Protein AF-A0A2A5GTE0-F1 (afdb_monomer_lite)

pLDDT: mean 78.15, std 17.29, range [40.12, 95.12]

Foldseek 3Di:
DPPPPPDPPPQWDWWWKQQPLWIKIFTAHNVGDTPWIWTQPLVVLRTDIDRVVVVSCVPPPSIDTDDPVVSVVSSVVSNVVVVVVVVVVPDPDD

Radius of gyration: 17.52 Å; chains: 1; bounding box: 32×33×71 Å

Sequence (94 aa):
MIVDNRNKEDSAGYEYYNLRGYPVRTVLDDDGYFISADALNSETGELCRDVTMMSQVTTDPLCDKISKDEFYTLCEDLVDKKKEHNSNLDSPGM

Secondary structure (DSSP, 8-state):
-------SSSS--EEEEEETTEEEEEEE-TTS-EEEEEE--TTTTS-EE-THHHHHHHH-TTEEEE-HHHHHHHHHHHHHHHHHHHHTS-----

Structure (mmCIF, N/CA/C/O backbone):
data_AF-A0A2A5GTE0-F1
#
_entry.id   AF-A0A2A5GTE0-F1
#
loop_
_atom_site.group_PDB
_atom_site.id
_atom_site.type_symbol
_atom_site.label_atom_id
_atom_site.label_alt_id
_atom_site.label_comp_id
_atom_site.label_asym_id
_atom_site.label_entity_id
_atom_site.label_seq_id
_atom_site.pdbx_PDB_ins_code
_atom_site.Cartn_x
_atom_site.Cartn_y
_atom_site.Cartn_z
_atom_site.occupancy
_atom_site.B_iso_or_equiv
_atom_site.auth_seq_id
_atom_site.auth_comp_id
_atom_site.auth_asym_id
_atom_site.auth_atom_id
_atom_site.pdbx_PDB_model_num
ATOM 1 N N . MET A 1 1 ? 5.920 20.243 -35.368 1.00 40.12 1 MET A N 1
ATOM 2 C CA . MET A 1 1 ? 5.780 19.182 -34.352 1.00 40.12 1 MET A CA 1
ATOM 3 C C . MET A 1 1 ? 5.535 19.878 -33.030 1.00 40.12 1 MET A C 1
ATOM 5 O O . MET A 1 1 ? 6.455 20.489 -32.508 1.00 40.12 1 MET A O 1
ATOM 9 N N . ILE A 1 2 ? 4.284 19.921 -32.578 1.00 41.25 2 ILE A N 1
ATOM 10 C CA . ILE A 1 2 ? 3.963 20.409 -31.235 1.00 41.25 2 ILE A CA 1
ATOM 11 C C . ILE A 1 2 ? 4.133 19.191 -30.337 1.00 41.25 2 ILE A C 1
ATOM 13 O O . ILE A 1 2 ? 3.433 18.199 -30.518 1.00 41.25 2 ILE A O 1
ATOM 17 N N . VAL A 1 3 ? 5.136 19.231 -29.467 1.00 46.03 3 VAL A N 1
ATOM 18 C CA . VAL A 1 3 ? 5.317 18.212 -28.436 1.00 46.03 3 VAL A CA 1
ATOM 19 C C . VAL A 1 3 ? 4.285 18.551 -27.367 1.00 46.03 3 VAL A C 1
ATOM 21 O O . VAL A 1 3 ? 4.418 19.564 -26.680 1.00 46.03 3 VAL A O 1
ATOM 24 N N . ASP A 1 4 ? 3.189 17.794 -27.332 1.00 45.50 4 ASP A N 1
ATOM 25 C CA . ASP A 1 4 ? 2.152 17.936 -26.311 1.00 45.50 4 ASP A CA 1
ATOM 26 C C . ASP A 1 4 ? 2.800 17.592 -24.963 1.00 45.50 4 ASP A C 1
ATOM 28 O O . ASP A 1 4 ? 3.175 16.454 -24.702 1.00 45.50 4 ASP A O 1
ATOM 32 N N . ASN A 1 5 ? 3.041 18.618 -24.149 1.00 48.38 5 ASN A N 1
ATOM 33 C CA . ASN A 1 5 ? 3.773 18.521 -22.886 1.00 48.38 5 ASN A CA 1
ATOM 34 C C . ASN A 1 5 ? 2.803 18.367 -21.701 1.00 48.38 5 ASN A C 1
ATOM 36 O O . ASN A 1 5 ? 2.993 18.963 -20.641 1.00 48.38 5 ASN A O 1
ATOM 40 N N . ARG A 1 6 ? 1.723 17.610 -21.915 1.00 48.62 6 ARG A N 1
ATOM 41 C CA . ARG A 1 6 ? 0.685 17.279 -20.934 1.00 48.62 6 ARG A CA 1
ATOM 42 C C . ARG A 1 6 ? 0.677 15.755 -20.792 1.00 48.62 6 ARG A C 1
ATOM 44 O O . ARG A 1 6 ? 0.660 15.082 -21.812 1.00 48.62 6 ARG A O 1
ATOM 51 N N . ASN A 1 7 ? 0.718 15.248 -19.558 1.00 43.00 7 ASN A N 1
ATOM 52 C CA . ASN A 1 7 ? 0.752 13.823 -19.164 1.00 43.00 7 ASN A CA 1
ATOM 53 C C . ASN A 1 7 ? 2.138 13.199 -18.912 1.00 43.00 7 ASN A C 1
ATOM 55 O O . ASN A 1 7 ? 2.409 12.080 -19.330 1.00 43.00 7 ASN A O 1
ATOM 59 N N . LYS A 1 8 ? 3.003 13.867 -18.138 1.00 43.75 8 LYS A N 1
ATOM 60 C CA . LYS A 1 8 ? 4.099 13.174 -17.422 1.00 43.75 8 LYS A CA 1
ATOM 61 C C . LYS A 1 8 ? 3.730 12.753 -15.990 1.00 43.75 8 LYS A C 1
ATOM 63 O O . LYS A 1 8 ? 4.615 12.472 -15.195 1.00 43.75 8 LYS A O 1
ATOM 68 N N . GLU A 1 9 ? 2.438 12.704 -15.668 1.00 48.50 9 GLU A N 1
ATOM 69 C CA . GLU A 1 9 ? 1.928 12.110 -14.420 1.00 48.50 9 GLU A CA 1
ATOM 70 C C . GLU A 1 9 ? 1.225 10.756 -14.640 1.00 48.50 9 GLU A C 1
ATOM 72 O O . GLU A 1 9 ? 0.879 10.102 -13.666 1.00 48.50 9 GLU A O 1
ATOM 77 N N . ASP A 1 10 ? 1.077 10.284 -15.888 1.00 46.12 10 ASP A N 1
ATOM 78 C CA . ASP A 1 10 ? 0.421 8.997 -16.198 1.00 46.12 10 ASP A CA 1
ATOM 79 C C . ASP A 1 10 ? 1.380 7.799 -16.328 1.00 46.12 10 ASP A C 1
ATOM 81 O O . ASP A 1 10 ? 0.915 6.674 -16.502 1.00 46.12 10 ASP A O 1
ATOM 85 N N . SER A 1 11 ? 2.702 7.995 -16.262 1.00 49.97 11 SER A N 1
ATOM 86 C CA . SER A 1 11 ? 3.649 6.869 -16.371 1.00 49.97 11 SER A CA 1
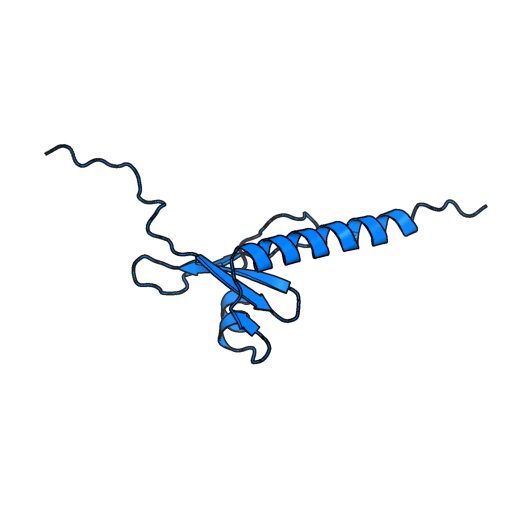ATOM 87 C C . SER A 1 11 ? 3.981 6.202 -15.034 1.00 49.97 11 SER A C 1
ATOM 89 O O . SER A 1 11 ? 4.426 5.057 -15.026 1.00 49.97 11 SER A O 1
ATOM 91 N N . ALA A 1 12 ? 3.740 6.874 -13.903 1.00 58.94 12 ALA A N 1
ATOM 92 C CA . ALA A 1 12 ? 3.993 6.286 -12.593 1.00 58.94 12 ALA A CA 1
ATOM 93 C C . ALA A 1 12 ? 2.868 5.304 -12.241 1.00 58.94 12 ALA A C 1
ATOM 95 O O . ALA A 1 12 ? 1.773 5.696 -11.831 1.00 58.94 12 ALA A O 1
ATOM 96 N N . GLY A 1 13 ? 3.131 4.012 -12.428 1.00 84.06 13 GLY A N 1
ATOM 97 C CA . GLY A 1 13 ? 2.221 2.956 -11.999 1.00 84.06 13 GLY A CA 1
ATOM 98 C C . GLY A 1 13 ? 2.075 2.938 -10.476 1.00 84.06 13 GLY A C 1
ATOM 99 O O . GLY A 1 13 ? 3.020 3.224 -9.743 1.00 84.06 13 GLY A O 1
ATOM 100 N N . TYR A 1 14 ? 0.892 2.572 -9.988 1.00 90.00 14 TYR A N 1
ATOM 101 C CA . TYR A 1 14 ? 0.693 2.263 -8.574 1.00 90.00 14 TYR A CA 1
ATOM 102 C C . TYR A 1 14 ? 0.463 0.771 -8.397 1.00 90.00 14 TYR A C 1
ATOM 104 O O . TYR A 1 14 ? -0.311 0.167 -9.142 1.00 90.00 14 TYR A O 1
ATOM 112 N N . GLU A 1 15 ? 1.068 0.205 -7.360 1.00 92.88 15 GLU A N 1
ATOM 113 C CA . GLU A 1 15 ? 0.684 -1.106 -6.847 1.00 92.88 15 GLU A CA 1
ATOM 114 C C . GLU A 1 15 ? 0.215 -0.979 -5.402 1.00 92.88 15 GLU A C 1
ATOM 116 O O . GLU A 1 15 ? 0.592 -0.060 -4.675 1.00 92.88 15 GLU A O 1
ATOM 121 N N . TYR A 1 16 ? -0.669 -1.885 -5.002 1.00 93.62 16 TYR A N 1
ATOM 122 C CA . TYR A 1 16 ? -1.362 -1.817 -3.726 1.00 93.62 16 TYR A CA 1
ATOM 123 C C . TYR A 1 16 ? -1.089 -3.089 -2.941 1.00 93.62 16 TYR A C 1
ATOM 125 O O . TYR A 1 16 ? -1.127 -4.194 -3.488 1.00 93.62 16 TYR A O 1
ATOM 133 N N . TYR A 1 17 ? -0.812 -2.920 -1.656 1.00 94.44 17 TYR A N 1
ATOM 134 C CA . TYR A 1 17 ? -0.403 -3.989 -0.766 1.00 94.44 17 TYR A CA 1
ATOM 135 C C . TYR A 1 17 ? -1.116 -3.890 0.574 1.00 94.44 17 TYR A C 1
ATOM 137 O O . TYR A 1 17 ? -1.388 -2.801 1.085 1.00 94.44 17 TYR A O 1
ATOM 145 N N . ASN A 1 18 ? -1.374 -5.053 1.154 1.00 94.06 18 ASN A N 1
ATOM 146 C CA . ASN A 1 18 ? -1.773 -5.215 2.535 1.00 94.06 18 ASN A CA 1
ATOM 147 C C . ASN A 1 18 ? -0.564 -5.704 3.334 1.00 94.06 18 ASN A C 1
ATOM 149 O O . ASN A 1 18 ? -0.141 -6.850 3.197 1.00 94.06 18 ASN A O 1
ATOM 153 N N . LEU A 1 19 ? -0.009 -4.841 4.179 1.00 92.25 19 LEU A N 1
ATOM 154 C CA . LEU A 1 19 ? 1.061 -5.185 5.105 1.00 92.25 19 LEU A CA 1
ATOM 155 C C . LEU A 1 19 ? 0.455 -5.445 6.488 1.00 92.25 19 LEU A C 1
ATOM 157 O O . LEU A 1 19 ? 0.281 -4.523 7.282 1.00 92.25 19 LEU A O 1
ATOM 161 N N . ARG A 1 20 ? 0.107 -6.706 6.780 1.00 89.19 20 ARG A N 1
ATOM 162 C CA . ARG A 1 20 ? -0.452 -7.138 8.083 1.00 89.19 20 ARG A CA 1
ATOM 163 C C . ARG A 1 20 ? -1.697 -6.358 8.539 1.00 89.19 20 ARG A C 1
ATOM 165 O O . ARG A 1 20 ? -1.850 -6.041 9.718 1.00 89.19 20 ARG A O 1
ATOM 172 N N . GLY A 1 21 ? -2.592 -6.050 7.610 1.00 88.31 21 GLY A N 1
ATOM 173 C CA . GLY A 1 21 ? -3.788 -5.237 7.843 1.00 88.31 21 GLY A CA 1
ATOM 174 C C . GLY A 1 21 ? -3.571 -3.739 7.623 1.00 88.31 21 GLY A C 1
ATOM 175 O O . GLY A 1 21 ? -4.506 -2.969 7.831 1.00 88.31 21 GLY A O 1
ATOM 176 N N . TYR A 1 22 ? -2.369 -3.317 7.218 1.00 89.06 22 TYR A N 1
ATOM 177 C CA . TYR A 1 22 ? -2.053 -1.926 6.923 1.00 89.06 22 TYR A CA 1
ATOM 178 C C . TYR A 1 22 ? -1.989 -1.681 5.407 1.00 89.06 22 TYR A C 1
ATOM 180 O O . TYR A 1 22 ? -1.188 -2.325 4.723 1.00 89.06 22 TYR A O 1
ATOM 188 N N . 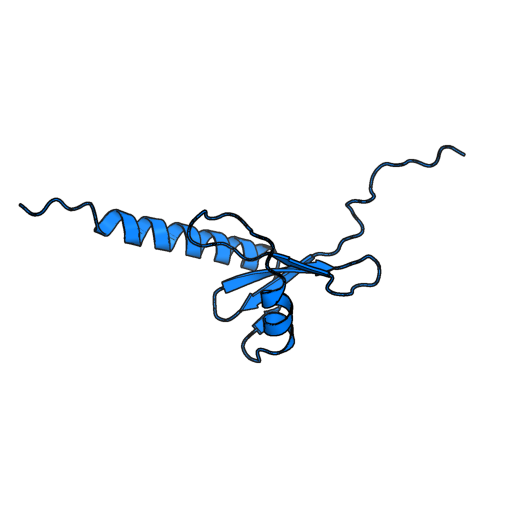PRO A 1 23 ? -2.807 -0.769 4.855 1.00 92.88 23 PRO A N 1
ATOM 189 C CA . PRO A 1 23 ? -2.811 -0.478 3.431 1.00 92.88 23 PRO A CA 1
ATOM 190 C C . PRO A 1 23 ? -1.577 0.343 3.046 1.00 92.88 23 PRO A C 1
ATOM 192 O O . PRO A 1 23 ? -1.303 1.405 3.614 1.00 92.88 23 PRO A O 1
ATOM 195 N N . VAL A 1 24 ? -0.846 -0.146 2.046 1.00 93.31 24 VAL A N 1
ATOM 196 C CA . VAL A 1 24 ? 0.341 0.500 1.477 1.00 93.31 24 VAL A CA 1
ATOM 197 C C . VAL A 1 24 ? 0.169 0.612 -0.034 1.00 93.31 24 VAL A C 1
ATOM 199 O O . VAL A 1 24 ? -0.221 -0.344 -0.701 1.00 93.31 24 VAL A O 1
ATOM 202 N N . ARG A 1 25 ? 0.471 1.785 -0.588 1.00 93.88 25 ARG A N 1
ATOM 203 C CA . ARG A 1 25 ? 0.518 2.026 -2.033 1.00 93.88 25 ARG A CA 1
ATOM 204 C C . ARG A 1 25 ? 1.961 2.272 -2.437 1.00 93.88 25 ARG A C 1
ATOM 206 O O . ARG A 1 25 ? 2.564 3.226 -1.964 1.00 93.88 25 ARG A O 1
ATOM 213 N N . THR A 1 26 ? 2.518 1.464 -3.323 1.00 92.25 26 THR A N 1
ATOM 214 C CA . THR A 1 26 ? 3.834 1.739 -3.902 1.00 92.25 26 THR A CA 1
ATOM 215 C C . THR A 1 26 ? 3.694 2.583 -5.162 1.00 92.25 26 THR A C 1
ATOM 217 O O . THR A 1 26 ? 2.698 2.504 -5.883 1.00 92.25 26 THR A O 1
ATOM 220 N N . VAL A 1 27 ? 4.695 3.422 -5.405 1.00 89.75 27 VAL A N 1
ATOM 221 C CA . VAL A 1 27 ? 4.835 4.218 -6.623 1.00 89.75 27 VAL A CA 1
ATOM 222 C C . VAL A 1 27 ? 5.946 3.594 -7.448 1.00 89.75 27 VAL A C 1
ATOM 224 O O . VAL A 1 27 ? 7.050 3.379 -6.934 1.00 89.75 27 VAL A O 1
ATOM 227 N N . LEU A 1 28 ? 5.636 3.310 -8.705 1.00 87.75 28 LEU A N 1
ATOM 228 C CA . LEU A 1 28 ? 6.552 2.767 -9.693 1.00 87.75 28 LEU A CA 1
ATOM 229 C C . LEU A 1 28 ? 7.093 3.884 -10.586 1.00 87.75 28 LEU A C 1
ATOM 231 O O . LEU A 1 28 ? 6.394 4.867 -10.841 1.00 87.75 28 LEU A O 1
ATOM 235 N N . ASP A 1 29 ? 8.325 3.733 -11.062 1.00 86.00 29 ASP A N 1
ATOM 236 C CA . ASP A 1 29 ? 8.805 4.488 -12.218 1.00 86.00 29 ASP A CA 1
ATOM 237 C C . ASP A 1 29 ? 8.305 3.885 -13.542 1.00 86.00 29 ASP A C 1
ATOM 239 O O . ASP A 1 29 ? 7.601 2.872 -13.573 1.00 86.00 29 ASP A O 1
ATOM 243 N N . ASP A 1 30 ? 8.687 4.529 -14.644 1.00 83.75 30 ASP A N 1
ATOM 244 C CA . ASP A 1 30 ? 8.313 4.151 -16.010 1.00 83.75 30 ASP A CA 1
ATOM 245 C C . ASP A 1 30 ? 8.826 2.750 -16.411 1.00 83.75 30 ASP A C 1
ATOM 247 O O . ASP A 1 30 ? 8.291 2.141 -17.339 1.00 83.75 30 ASP A O 1
ATOM 251 N N . ASP A 1 31 ? 9.843 2.232 -15.714 1.00 84.44 31 ASP A N 1
ATOM 252 C CA . ASP A 1 31 ? 10.430 0.907 -15.929 1.00 84.44 31 ASP A CA 1
ATOM 253 C C . ASP A 1 31 ? 9.813 -0.165 -15.002 1.00 84.44 31 ASP A C 1
ATOM 255 O O . ASP A 1 31 ? 10.140 -1.351 -15.107 1.00 84.44 31 ASP A O 1
ATOM 259 N N . GLY A 1 32 ? 8.894 0.226 -14.111 1.00 80.81 32 GLY A N 1
ATOM 260 C CA . GLY A 1 32 ? 8.226 -0.662 -13.162 1.00 80.81 32 GLY A CA 1
ATOM 261 C C . GLY A 1 32 ? 9.019 -0.927 -11.879 1.00 80.81 32 GLY A C 1
ATOM 262 O O . GLY A 1 32 ? 8.721 -1.896 -11.177 1.00 80.81 32 GLY A O 1
ATOM 263 N N . TYR A 1 33 ? 10.015 -0.103 -11.543 1.00 83.94 33 TYR A N 1
ATOM 264 C CA . TYR A 1 33 ? 10.736 -0.201 -10.274 1.00 83.94 33 TYR A CA 1
ATOM 265 C C . TYR A 1 33 ? 10.064 0.618 -9.175 1.00 83.94 33 TYR A C 1
ATOM 267 O O . TYR A 1 33 ? 9.624 1.746 -9.386 1.00 83.94 33 TYR A O 1
ATOM 275 N N . PHE A 1 34 ? 10.049 0.075 -7.956 1.00 86.12 34 PHE A N 1
ATOM 276 C CA . PHE A 1 34 ? 9.571 0.804 -6.785 1.00 86.12 34 PHE A CA 1
ATOM 277 C C . PHE A 1 34 ? 10.486 1.994 -6.479 1.00 86.12 34 PHE A C 1
ATOM 279 O O . PHE A 1 34 ? 11.658 1.815 -6.146 1.00 86.12 34 PHE A O 1
ATOM 286 N N . ILE A 1 35 ? 9.925 3.203 -6.508 1.00 87.00 35 ILE A N 1
ATOM 287 C CA . ILE A 1 35 ? 10.643 4.443 -6.173 1.00 87.00 35 ILE A CA 1
ATOM 288 C C . ILE A 1 35 ? 10.229 5.028 -4.823 1.00 87.00 35 ILE A C 1
ATOM 290 O O . ILE A 1 35 ? 11.005 5.736 -4.183 1.00 87.00 35 ILE A O 1
ATOM 294 N N . SER A 1 36 ? 9.002 4.757 -4.378 1.00 88.88 36 SER A N 1
ATOM 295 C CA . SER A 1 36 ? 8.510 5.163 -3.060 1.00 88.88 36 SER A CA 1
ATOM 296 C C . SER A 1 36 ? 7.317 4.310 -2.640 1.00 88.88 36 SER A C 1
ATOM 298 O O . SER A 1 36 ? 6.735 3.599 -3.460 1.00 88.88 36 SER A O 1
ATOM 300 N N . ALA A 1 37 ? 6.939 4.399 -1.371 1.00 91.12 37 ALA A N 1
ATOM 301 C CA . ALA A 1 37 ? 5.671 3.892 -0.875 1.00 91.12 37 ALA A CA 1
ATOM 302 C C . ALA A 1 37 ? 4.955 4.995 -0.095 1.00 91.12 37 ALA A C 1
ATOM 304 O O . ALA A 1 37 ? 5.603 5.826 0.538 1.00 91.12 37 ALA A O 1
ATOM 305 N N . ASP A 1 38 ? 3.631 4.991 -0.155 1.00 91.00 38 ASP A N 1
ATOM 306 C CA . ASP A 1 38 ? 2.747 5.805 0.659 1.00 91.00 38 ASP A CA 1
ATOM 307 C C . ASP A 1 38 ? 1.949 4.878 1.576 1.00 91.00 38 ASP A C 1
ATOM 309 O O . ASP A 1 38 ? 1.450 3.833 1.145 1.00 91.00 38 ASP A O 1
ATOM 313 N N . ALA A 1 39 ? 1.813 5.262 2.838 1.00 87.75 39 ALA A N 1
ATOM 314 C CA . ALA A 1 39 ? 1.095 4.491 3.840 1.00 87.75 39 ALA A CA 1
ATOM 315 C C . ALA A 1 39 ? 0.189 5.411 4.667 1.00 87.75 39 ALA A C 1
ATOM 317 O O . ALA A 1 39 ? 0.387 6.626 4.709 1.00 87.75 39 ALA A O 1
ATOM 318 N N . LEU A 1 40 ? -0.844 4.844 5.286 1.00 86.56 40 LEU A N 1
ATOM 319 C CA . LEU A 1 40 ? -2.016 5.616 5.697 1.00 86.56 40 LEU A CA 1
ATOM 320 C C . LEU A 1 40 ? -1.856 6.639 6.826 1.00 86.56 40 LEU A C 1
ATOM 322 O O . LEU A 1 40 ? -2.811 7.336 7.014 1.00 86.56 40 LEU A O 1
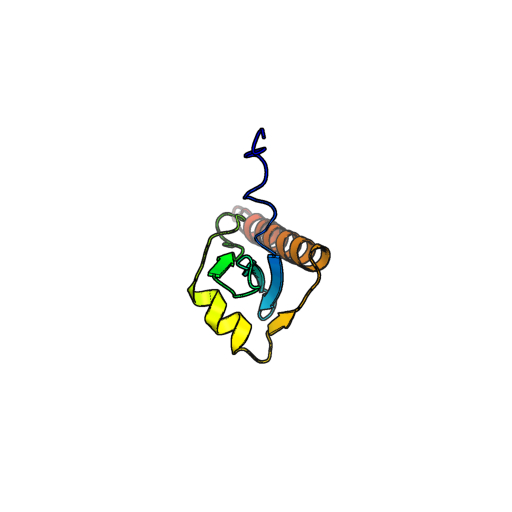ATOM 326 N N . ASN A 1 41 ? -0.799 6.806 7.611 1.00 83.44 41 ASN A N 1
ATOM 327 C CA . ASN A 1 41 ? -0.835 7.681 8.810 1.00 83.44 41 ASN A CA 1
ATOM 328 C C . ASN A 1 41 ? -2.189 7.703 9.576 1.00 83.44 41 ASN A C 1
ATOM 330 O O . ASN A 1 41 ? -3.054 8.569 9.410 1.00 83.44 41 ASN A O 1
ATOM 334 N N . SER A 1 42 ? -2.344 6.770 10.509 1.00 73.44 42 SER A N 1
ATOM 335 C CA . SER A 1 42 ? -3.555 6.652 11.327 1.00 73.44 42 SER A CA 1
ATOM 336 C C . SER A 1 42 ? -3.893 7.906 12.147 1.00 73.44 42 SER A C 1
ATOM 338 O O . SER A 1 42 ? -5.023 8.042 12.615 1.00 73.44 42 SER A O 1
ATOM 340 N N . GLU A 1 43 ? -2.960 8.835 12.366 1.00 77.75 43 GLU A N 1
ATOM 341 C CA . GLU A 1 43 ? -3.217 10.075 13.106 1.00 77.75 43 GLU A CA 1
ATOM 342 C C . GLU A 1 43 ? -3.964 11.110 12.264 1.00 77.75 43 GLU A C 1
ATOM 344 O O . GLU A 1 43 ? -4.906 11.728 12.767 1.00 77.75 43 GLU A O 1
ATOM 349 N N . THR A 1 44 ? -3.606 11.254 10.991 1.00 81.62 44 THR A N 1
ATOM 350 C CA . THR A 1 44 ? 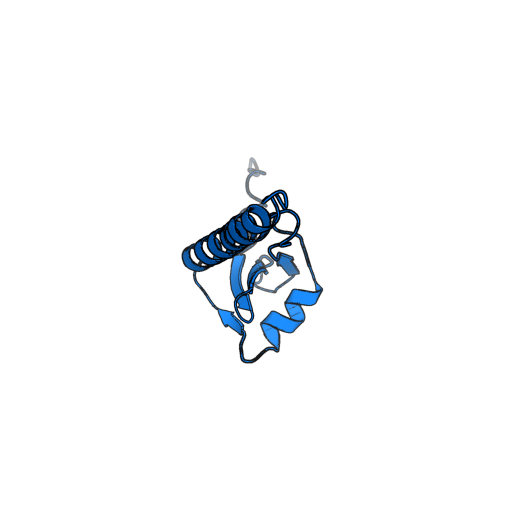-4.205 12.247 10.086 1.00 81.62 44 THR A CA 1
ATOM 351 C C . THR A 1 44 ? -5.265 11.647 9.164 1.00 81.62 44 THR A C 1
ATOM 353 O O . THR A 1 44 ? -6.156 12.365 8.722 1.00 81.62 44 THR A O 1
ATOM 356 N N . GLY A 1 45 ? -5.212 10.334 8.914 1.00 80.88 45 GLY A N 1
ATOM 357 C CA . GLY A 1 45 ? -6.020 9.670 7.887 1.00 80.88 45 GLY A CA 1
ATOM 358 C C . GLY A 1 45 ? -5.557 9.994 6.464 1.00 80.88 45 GLY A C 1
ATOM 359 O O . GLY A 1 45 ? -6.293 9.753 5.510 1.00 80.88 45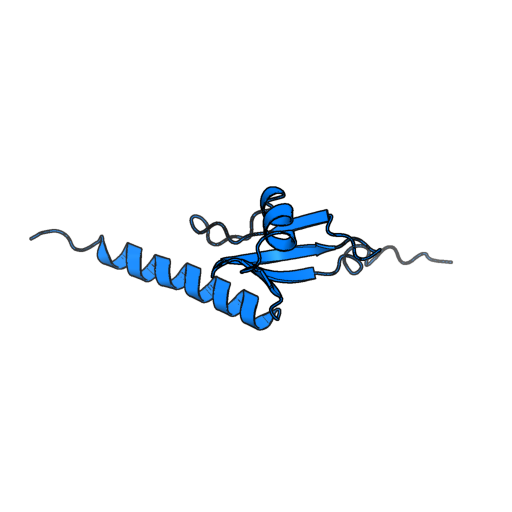 GLY A O 1
ATOM 360 N N . GLU A 1 46 ? -4.359 10.563 6.317 1.00 86.31 46 GLU A N 1
ATOM 361 C CA . GLU A 1 46 ? -3.784 10.959 5.036 1.00 86.31 46 GLU A CA 1
ATOM 362 C C . GLU A 1 46 ? -2.651 10.018 4.635 1.00 86.31 46 GLU A C 1
ATOM 364 O O . GLU A 1 46 ? -1.800 9.651 5.445 1.00 86.31 46 GLU A O 1
ATOM 369 N N . LEU A 1 47 ? -2.577 9.697 3.344 1.00 86.19 47 LEU A N 1
ATOM 370 C CA . LEU A 1 47 ? -1.450 8.945 2.807 1.00 86.19 47 LEU A CA 1
ATOM 371 C C . LEU A 1 47 ? -0.168 9.775 2.895 1.00 86.19 47 LEU A C 1
ATOM 373 O O . LEU A 1 47 ? -0.046 10.826 2.266 1.00 86.19 47 LEU A O 1
ATOM 377 N N . CYS A 1 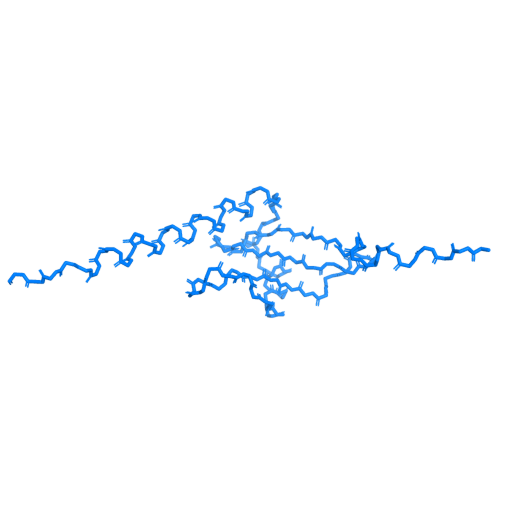48 ? 0.798 9.267 3.650 1.00 87.00 48 CYS A N 1
ATOM 378 C CA . CYS A 1 48 ? 2.106 9.874 3.831 1.00 87.00 48 CYS A CA 1
ATOM 379 C C . CYS A 1 48 ? 3.170 9.019 3.147 1.00 87.00 48 CYS A C 1
ATOM 381 O O . CYS A 1 48 ? 3.168 7.793 3.271 1.00 87.00 48 CYS A O 1
ATOM 383 N N . ARG A 1 49 ? 4.108 9.671 2.457 1.00 87.31 49 ARG A N 1
ATOM 384 C CA . ARG A 1 49 ? 5.237 8.984 1.831 1.00 87.31 49 ARG A CA 1
ATOM 385 C C . ARG A 1 49 ? 6.173 8.423 2.899 1.00 87.31 49 ARG A C 1
ATOM 387 O O . ARG A 1 49 ? 6.706 9.173 3.713 1.00 87.31 49 ARG A O 1
ATOM 394 N N . ASP A 1 50 ? 6.419 7.122 2.836 1.00 81.94 50 ASP A N 1
ATOM 395 C CA . ASP A 1 50 ? 7.300 6.390 3.736 1.00 81.94 50 ASP A CA 1
ATOM 396 C C . ASP A 1 50 ? 8.159 5.382 2.958 1.00 81.94 50 ASP A C 1
ATOM 398 O O . ASP A 1 50 ? 7.727 4.298 2.564 1.00 81.94 50 ASP A O 1
ATOM 402 N N . VAL A 1 51 ? 9.429 5.735 2.757 1.00 77.38 51 VAL A N 1
ATOM 403 C CA . VAL A 1 51 ? 10.403 4.882 2.059 1.00 77.38 51 VAL A CA 1
ATOM 404 C C . VAL A 1 51 ? 10.776 3.627 2.853 1.00 77.38 51 VAL A C 1
ATOM 406 O O . VAL A 1 51 ? 11.244 2.654 2.265 1.00 77.38 51 VAL A O 1
ATOM 409 N N . THR A 1 52 ? 10.552 3.602 4.172 1.00 80.75 52 THR A N 1
ATOM 410 C CA . THR A 1 52 ? 10.827 2.414 4.997 1.00 80.75 52 THR A CA 1
ATOM 411 C C . THR A 1 52 ? 9.798 1.308 4.774 1.00 80.75 52 THR A C 1
ATOM 413 O O . THR A 1 52 ? 10.094 0.136 5.004 1.00 80.75 52 THR A O 1
ATOM 416 N N . MET A 1 53 ? 8.617 1.647 4.252 1.00 84.19 53 MET A N 1
ATOM 417 C CA . MET A 1 53 ? 7.594 0.660 3.900 1.00 84.19 53 MET A CA 1
ATOM 418 C C . MET A 1 53 ? 7.980 -0.154 2.663 1.00 84.19 53 MET A C 1
ATOM 420 O O . MET A 1 53 ? 7.563 -1.300 2.539 1.00 84.19 53 MET A O 1
ATOM 424 N N . MET A 1 54 ? 8.838 0.372 1.781 1.00 85.12 54 MET A N 1
ATOM 425 C CA . MET A 1 54 ? 9.275 -0.350 0.578 1.00 85.12 54 MET A CA 1
ATOM 426 C C . MET A 1 54 ? 10.032 -1.643 0.904 1.00 85.12 54 MET A C 1
ATOM 428 O O . MET A 1 54 ? 9.824 -2.671 0.257 1.00 85.12 54 MET A O 1
ATOM 432 N N . SER A 1 55 ? 10.910 -1.618 1.913 1.00 85.12 55 SER A N 1
ATOM 433 C CA . SER A 1 55 ? 11.635 -2.825 2.323 1.00 85.12 55 SER A CA 1
ATOM 434 C C . SER A 1 55 ? 10.687 -3.851 2.943 1.00 85.12 55 SER A C 1
ATOM 436 O O . SER A 1 55 ? 10.826 -5.043 2.691 1.00 85.12 55 SER A O 1
ATOM 438 N N . GLN A 1 56 ? 9.681 -3.405 3.695 1.00 87.44 56 GLN A N 1
ATOM 439 C CA . GLN A 1 56 ? 8.696 -4.296 4.307 1.00 87.44 56 GLN A CA 1
ATOM 440 C C . GLN A 1 56 ? 7.784 -4.937 3.259 1.00 87.44 56 GLN A C 1
ATOM 442 O O . GLN A 1 56 ? 7.600 -6.147 3.290 1.00 87.44 56 GLN A O 1
ATOM 447 N N . VAL A 1 57 ? 7.309 -4.169 2.274 1.00 88.12 57 VAL A N 1
ATOM 448 C CA . VAL A 1 57 ? 6.495 -4.693 1.162 1.00 88.12 57 VAL A CA 1
ATOM 449 C C . VAL A 1 57 ? 7.226 -5.787 0.376 1.00 88.12 57 VAL A C 1
ATOM 451 O O . VAL A 1 57 ? 6.607 -6.732 -0.098 1.00 88.12 57 VAL A O 1
ATOM 454 N N . THR A 1 58 ? 8.551 -5.688 0.250 1.00 84.25 58 THR A N 1
ATOM 455 C CA . THR A 1 58 ? 9.351 -6.647 -0.532 1.00 84.25 58 THR A CA 1
ATOM 456 C C . THR A 1 58 ? 9.886 -7.834 0.271 1.00 84.25 58 THR A C 1
ATOM 458 O O . THR A 1 58 ? 10.279 -8.833 -0.330 1.00 84.25 58 THR A O 1
ATOM 461 N N . THR A 1 59 ? 9.930 -7.748 1.604 1.00 88.19 59 THR A N 1
ATOM 462 C CA . THR A 1 59 ? 10.563 -8.771 2.461 1.00 88.19 59 THR A CA 1
ATOM 463 C C . THR A 1 59 ? 9.621 -9.444 3.451 1.00 88.19 59 THR A C 1
ATOM 465 O O . THR A 1 59 ? 9.951 -10.524 3.944 1.00 88.19 59 THR A O 1
ATOM 468 N N . ASP A 1 60 ? 8.466 -8.848 3.757 1.00 89.56 60 ASP A N 1
ATOM 469 C CA . ASP A 1 60 ? 7.520 -9.421 4.709 1.00 89.56 60 ASP A CA 1
ATOM 470 C C . ASP A 1 60 ? 6.694 -10.535 4.039 1.00 89.56 60 ASP A C 1
ATOM 472 O O . ASP A 1 60 ? 5.965 -10.267 3.083 1.00 89.56 60 ASP A O 1
ATOM 476 N N . PRO A 1 61 ? 6.757 -11.786 4.533 1.00 88.44 61 PRO A N 1
ATOM 477 C CA . PRO A 1 61 ? 5.985 -12.895 3.972 1.00 88.44 61 PRO A CA 1
ATOM 478 C C . PRO A 1 61 ? 4.471 -12.768 4.198 1.00 88.44 61 PRO A C 1
ATOM 480 O O . PRO A 1 61 ? 3.714 -13.542 3.622 1.00 88.44 61 PRO A O 1
ATOM 483 N N . LEU A 1 62 ? 4.035 -11.844 5.059 1.00 88.69 62 LEU A N 1
ATOM 484 C CA . LEU A 1 62 ? 2.629 -11.515 5.305 1.00 88.69 62 LEU A CA 1
ATOM 485 C C . LEU A 1 62 ? 2.186 -10.266 4.530 1.00 88.69 62 LEU A C 1
ATOM 487 O O . LEU A 1 62 ? 1.149 -9.681 4.851 1.00 88.69 62 LEU A O 1
ATOM 491 N N . CYS A 1 63 ? 2.999 -9.806 3.576 1.00 91.81 63 CYS A N 1
ATOM 492 C CA . CYS A 1 63 ? 2.607 -8.758 2.654 1.00 91.81 63 CYS A CA 1
ATOM 493 C C . CYS A 1 63 ? 1.926 -9.372 1.432 1.00 91.81 63 CYS A C 1
ATOM 495 O O . CYS A 1 63 ? 2.555 -10.077 0.643 1.00 91.81 63 CYS A O 1
ATOM 497 N N . ASP A 1 64 ? 0.646 -9.058 1.265 1.00 94.19 64 ASP A N 1
ATOM 498 C CA . ASP A 1 64 ? -0.145 -9.517 0.131 1.00 94.19 64 ASP A CA 1
ATOM 499 C C . ASP A 1 64 ? -0.376 -8.372 -0.848 1.00 94.19 64 ASP A C 1
ATOM 501 O O . ASP A 1 64 ? -0.707 -7.250 -0.455 1.00 94.19 64 ASP A O 1
ATOM 505 N N . LYS A 1 65 ? -0.237 -8.653 -2.145 1.00 94.00 65 LYS A N 1
ATOM 506 C CA . LYS A 1 65 ? -0.675 -7.720 -3.186 1.00 94.00 65 LYS A CA 1
ATOM 507 C C . LYS A 1 65 ? -2.200 -7.724 -3.238 1.00 94.00 65 LYS A C 1
ATOM 509 O O . LYS A 1 65 ? -2.810 -8.787 -3.318 1.00 94.00 65 LYS A O 1
ATOM 514 N N . ILE A 1 66 ? -2.796 -6.540 -3.235 1.00 95.12 66 ILE A N 1
ATOM 515 C CA . ILE A 1 66 ? -4.248 -6.339 -3.241 1.00 95.12 66 ILE A CA 1
ATOM 516 C C . ILE A 1 66 ? -4.669 -5.470 -4.425 1.00 95.12 66 ILE A C 1
ATOM 518 O O . ILE A 1 66 ? -3.849 -4.848 -5.107 1.00 95.12 66 ILE A O 1
ATOM 522 N N . SER A 1 67 ? -5.969 -5.425 -4.684 1.00 94.50 67 SER A N 1
ATOM 523 C CA . SER A 1 67 ? -6.554 -4.482 -5.631 1.00 94.50 67 SER A CA 1
ATOM 524 C C . SER A 1 67 ? -6.604 -3.059 -5.063 1.00 94.50 67 SER A C 1
ATOM 526 O O . SER A 1 67 ? -6.536 -2.821 -3.856 1.00 94.50 67 SER A O 1
ATOM 528 N N . LYS A 1 68 ? -6.775 -2.089 -5.964 1.00 92.69 68 LYS A N 1
ATOM 529 C CA . LYS A 1 68 ? -7.015 -0.686 -5.610 1.00 92.69 68 LYS A CA 1
ATOM 530 C C . LYS A 1 68 ? -8.254 -0.520 -4.719 1.00 92.69 68 LYS A C 1
ATOM 532 O O . LYS A 1 68 ? -8.226 0.272 -3.784 1.00 92.69 68 LYS A O 1
ATOM 537 N N . ASP A 1 69 ? -9.318 -1.269 -4.994 1.00 93.69 69 ASP A N 1
ATOM 538 C CA . ASP A 1 69 ? -10.581 -1.162 -4.256 1.00 93.69 69 ASP A CA 1
ATOM 539 C C . ASP A 1 69 ? -10.453 -1.737 -2.837 1.00 93.69 69 ASP A C 1
ATOM 541 O O . ASP A 1 69 ? -10.909 -1.123 -1.870 1.00 93.69 69 ASP A O 1
ATOM 545 N N . GLU A 1 70 ? -9.749 -2.864 -2.683 1.00 94.00 70 GLU A N 1
ATOM 546 C CA . GLU A 1 70 ? -9.406 -3.419 -1.364 1.00 94.00 70 GLU A CA 1
ATOM 547 C C . GLU A 1 70 ? -8.539 -2.453 -0.556 1.00 94.00 70 GLU A C 1
ATOM 549 O O . GLU A 1 70 ? -8.747 -2.292 0.645 1.00 94.00 70 GLU A O 1
ATOM 554 N N . PHE A 1 71 ? -7.604 -1.760 -1.208 1.00 94.25 71 PHE A N 1
ATOM 555 C CA . PHE A 1 71 ? -6.791 -0.739 -0.555 1.00 94.25 71 PHE A CA 1
ATOM 556 C C . PHE A 1 71 ? -7.641 0.399 0.021 1.00 94.25 71 PHE A C 1
ATOM 558 O O . PHE A 1 71 ? -7.440 0.775 1.177 1.00 94.25 71 PHE A O 1
ATOM 565 N N . TYR A 1 72 ? -8.598 0.937 -0.743 1.00 91.25 72 TYR A N 1
ATOM 566 C CA . TYR A 1 72 ? -9.477 1.997 -0.233 1.00 91.25 72 TYR A CA 1
ATOM 567 C C . TYR A 1 72 ? -10.394 1.497 0.877 1.00 91.25 72 TYR A C 1
ATOM 569 O O . TYR A 1 72 ? -10.538 2.189 1.880 1.00 91.25 72 TYR A O 1
ATOM 577 N N . THR A 1 73 ? -10.918 0.278 0.746 1.00 93.12 73 THR A N 1
ATOM 578 C CA . THR A 1 73 ? -11.726 -0.358 1.796 1.00 93.12 73 THR A CA 1
ATOM 579 C C . THR A 1 73 ? -10.935 -0.462 3.105 1.00 93.12 73 THR A C 1
ATOM 581 O O . THR A 1 73 ? -11.416 -0.059 4.159 1.00 93.12 73 THR A O 1
ATOM 584 N N . LEU A 1 74 ? -9.674 -0.909 3.047 1.00 92.00 74 LEU A N 1
ATOM 585 C CA . LEU A 1 74 ? -8.793 -0.964 4.220 1.00 92.00 74 LEU A CA 1
ATOM 586 C C . LEU A 1 74 ? -8.483 0.425 4.794 1.00 92.00 74 LEU A C 1
ATOM 588 O O . LEU A 1 74 ? -8.360 0.573 6.012 1.00 92.00 74 LEU A O 1
ATOM 592 N N . CYS A 1 75 ? -8.341 1.441 3.938 1.00 90.75 75 CYS A N 1
ATOM 593 C CA . CYS A 1 75 ? -8.145 2.812 4.399 1.00 90.75 75 CYS A CA 1
ATOM 594 C C . CYS A 1 75 ? -9.360 3.325 5.176 1.00 90.75 75 CYS A C 1
ATOM 596 O O . CYS A 1 75 ? -9.200 3.875 6.267 1.00 90.75 75 CYS A O 1
ATOM 598 N N . GLU A 1 76 ? -10.561 3.119 4.637 1.00 89.25 76 GLU A N 1
ATOM 599 C CA . GLU A 1 76 ? -11.823 3.502 5.273 1.00 89.25 76 GLU A CA 1
ATOM 600 C C . GLU A 1 76 ? -12.012 2.773 6.609 1.00 89.25 76 GLU A C 1
ATOM 602 O O . GLU A 1 76 ? -12.208 3.429 7.633 1.00 89.25 76 GLU A O 1
ATOM 607 N N . ASP A 1 77 ? -11.808 1.452 6.637 1.00 88.94 77 ASP A N 1
ATOM 608 C CA . ASP A 1 77 ? -11.906 0.634 7.851 1.00 88.94 77 ASP A CA 1
ATOM 609 C C . ASP A 1 77 ? -10.991 1.136 8.978 1.00 88.94 77 ASP A C 1
ATOM 611 O O . ASP A 1 77 ? -11.375 1.143 10.151 1.00 88.94 77 ASP A O 1
ATOM 615 N N . LEU A 1 78 ? -9.757 1.538 8.656 1.00 86.12 78 LEU A N 1
ATOM 616 C CA . LEU A 1 78 ? -8.806 2.044 9.649 1.00 86.12 78 LEU A CA 1
ATOM 617 C C . LEU A 1 78 ? -9.180 3.439 10.158 1.00 86.12 78 LEU A C 1
ATOM 619 O O . LEU A 1 78 ? -9.031 3.717 11.352 1.00 86.12 78 LEU A O 1
ATOM 623 N N . VAL A 1 79 ? -9.680 4.307 9.278 1.00 84.62 79 VAL A N 1
ATOM 624 C CA . VAL A 1 79 ? -10.164 5.640 9.657 1.00 84.62 79 VAL A CA 1
ATOM 625 C C . VAL A 1 79 ? -11.419 5.531 10.528 1.00 84.62 79 VAL A C 1
ATOM 627 O O . VAL A 1 79 ? -11.533 6.241 11.531 1.00 84.62 79 VAL A O 1
ATOM 630 N N . ASP A 1 80 ? -12.336 4.624 10.202 1.00 82.69 80 ASP A N 1
ATOM 631 C CA . ASP A 1 80 ? -13.589 4.448 10.935 1.00 82.69 80 ASP A CA 1
ATOM 632 C C . ASP A 1 80 ? -13.387 3.756 12.287 1.00 82.69 80 ASP A C 1
ATOM 634 O O . ASP A 1 80 ? -13.880 4.265 13.299 1.00 82.69 80 ASP A O 1
ATOM 638 N N . LYS A 1 81 ? -12.549 2.710 12.369 1.00 76.69 81 LYS A N 1
ATOM 639 C CA . LYS A 1 81 ? -12.146 2.102 13.657 1.00 76.69 81 LYS A CA 1
ATOM 640 C C . LYS A 1 81 ? -11.583 3.131 14.636 1.00 76.69 81 LYS A C 1
ATOM 642 O O . LYS A 1 81 ? -11.803 3.034 15.844 1.00 76.69 81 LYS A O 1
ATOM 647 N N . LYS A 1 82 ? -10.870 4.146 14.139 1.00 69.50 82 LYS A N 1
ATOM 648 C CA . LYS A 1 82 ? -10.370 5.238 14.980 1.00 69.50 82 LYS A CA 1
ATOM 649 C C . LYS A 1 82 ? -11.491 6.142 15.491 1.00 69.50 82 LYS A C 1
ATOM 651 O O . LYS A 1 82 ? -11.451 6.537 16.657 1.00 69.50 82 LYS A O 1
ATOM 656 N N . LYS A 1 83 ? -12.478 6.485 14.656 1.00 66.06 83 LYS A N 1
ATOM 657 C CA . LYS A 1 83 ? -13.635 7.287 15.092 1.00 66.06 83 LYS A CA 1
ATOM 658 C C . LYS A 1 83 ? -14.385 6.580 16.219 1.00 66.06 83 LYS A C 1
ATOM 660 O O . LYS A 1 83 ? -14.699 7.220 17.220 1.00 66.06 83 LYS A O 1
ATOM 665 N N . GLU A 1 84 ? -14.581 5.268 16.106 1.00 64.31 84 GLU A N 1
ATOM 666 C CA . GLU A 1 84 ? -15.202 4.455 17.158 1.00 64.31 84 GLU A CA 1
ATOM 667 C C . GLU A 1 84 ? -14.372 4.448 18.452 1.00 64.31 84 GLU A C 1
ATOM 669 O O . GLU A 1 84 ? -14.920 4.625 19.544 1.00 64.31 84 GLU A O 1
ATOM 674 N N . HIS A 1 85 ? -13.044 4.321 18.354 1.00 59.38 85 HIS A N 1
ATOM 675 C CA . HIS A 1 85 ? -12.164 4.342 19.528 1.00 59.38 85 HIS A CA 1
ATOM 676 C C . HIS A 1 85 ? -12.150 5.710 20.232 1.00 59.38 85 HIS A C 1
ATOM 678 O O . HIS A 1 85 ? -12.203 5.772 21.458 1.00 59.38 85 HIS A O 1
ATOM 684 N N . ASN A 1 86 ? -12.153 6.808 19.470 1.00 57.62 86 ASN A N 1
ATOM 685 C CA . ASN A 1 86 ? -12.198 8.163 20.025 1.00 57.62 86 ASN A CA 1
ATOM 686 C C . ASN A 1 86 ? -13.576 8.513 20.610 1.00 57.62 86 ASN A C 1
ATOM 688 O O . ASN A 1 86 ? -13.644 9.181 21.636 1.00 57.62 86 ASN A O 1
ATOM 692 N N . SER A 1 87 ? -14.672 8.017 20.025 1.00 58.50 87 SER A N 1
ATOM 693 C CA . SER A 1 87 ? -16.030 8.254 20.543 1.00 58.50 87 SER A CA 1
ATOM 694 C C . SER A 1 87 ? -16.315 7.584 21.897 1.00 58.50 87 SER A C 1
ATOM 696 O O . SER A 1 87 ? -17.219 8.006 22.612 1.00 58.50 87 SER A O 1
ATOM 698 N N . ASN A 1 88 ? -15.520 6.581 22.288 1.00 53.75 88 ASN A N 1
ATOM 699 C CA . ASN A 1 88 ? -15.644 5.904 23.583 1.00 53.75 88 ASN A CA 1
ATOM 700 C C . ASN A 1 88 ? -14.880 6.595 24.728 1.00 53.75 88 ASN A C 1
ATOM 702 O O . ASN A 1 88 ? -15.038 6.198 25.882 1.00 53.75 88 ASN A O 1
ATOM 706 N N . LEU A 1 89 ? -14.072 7.624 24.445 1.00 53.03 89 LEU A N 1
ATOM 707 C CA . LEU A 1 89 ? -13.326 8.379 25.463 1.00 53.03 89 LEU A CA 1
ATOM 708 C C . LEU A 1 89 ? -14.050 9.652 25.936 1.00 53.03 89 LEU A C 1
ATOM 710 O O . LEU A 1 89 ? -13.640 10.238 26.933 1.00 53.03 89 LEU A O 1
ATOM 714 N N . ASP A 1 90 ? -15.153 10.034 25.284 1.00 47.22 90 ASP A N 1
ATOM 715 C CA . ASP A 1 90 ? -15.952 11.228 25.610 1.00 47.22 90 ASP A CA 1
ATOM 716 C C . ASP A 1 90 ? -17.141 10.954 26.550 1.00 47.22 90 ASP A C 1
ATOM 718 O O . ASP A 1 90 ? -18.029 11.793 26.690 1.00 47.22 90 ASP A O 1
ATOM 722 N N . SER A 1 91 ? -17.185 9.808 27.240 1.00 48.94 91 SER A N 1
ATOM 723 C CA . SER A 1 91 ? -18.122 9.658 28.363 1.00 48.94 91 SER A CA 1
ATOM 724 C C . SER A 1 91 ? -17.587 10.453 29.559 1.00 48.94 91 SER A C 1
ATOM 726 O O . SER A 1 91 ? -16.587 10.033 30.150 1.00 48.94 91 SER A O 1
ATOM 728 N N . PRO A 1 92 ? -18.217 11.574 29.967 1.00 46.09 92 PRO A N 1
ATOM 729 C CA . PRO A 1 92 ? -17.852 12.229 31.208 1.00 46.09 92 PRO A CA 1
ATOM 730 C C . PRO A 1 92 ? -18.239 11.260 32.320 1.00 46.09 92 PRO A C 1
ATOM 732 O O . PRO A 1 92 ? -19.399 10.851 32.412 1.00 46.09 92 PRO A O 1
ATOM 735 N N . GLY A 1 93 ? -17.266 10.867 33.141 1.00 53.00 93 GLY A N 1
ATOM 736 C CA . GLY A 1 93 ? -17.566 10.213 34.406 1.00 53.00 93 GLY A CA 1
ATOM 737 C C . GLY A 1 93 ? -18.598 11.055 35.154 1.00 53.00 93 GLY A C 1
ATOM 738 O O . GLY A 1 93 ? -18.369 12.244 35.383 1.00 53.00 93 GLY A O 1
ATOM 739 N N . MET A 1 94 ? -19.749 10.440 35.436 1.00 40.53 94 MET A N 1
ATOM 740 C CA . MET A 1 94 ? -20.704 10.927 36.433 1.00 40.53 94 MET A CA 1
ATOM 741 C C . MET A 1 94 ? -20.033 11.080 37.796 1.00 40.53 94 MET A C 1
ATOM 743 O O . MET A 1 94 ? -19.152 10.246 38.114 1.00 40.53 94 MET A O 1
#